Protein AF-G2X6U0-F1 (afdb_monomer_lite)

Radius of gyration: 15.31 Å; chains: 1; bounding box: 30×28×50 Å

Secondary structure (DSSP, 8-state):
--EEEEEETTEEEEEEE-TTS-EEEEEE--B--SSS--S------BS-TTSHHHHHHHHHHHHHHHHHHHHHHTSTTPPTT-----HHHHHHHHHHHHHH-

Structure (mmCIF, N/CA/C/O backbone):
data_AF-G2X6U0-F1
#
_entry.id   AF-G2X6U0-F1
#
loop_
_atom_site.group_PDB
_atom_site.id
_atom_site.type_symbol
_atom_site.label_atom_id
_atom_site.label_alt_id
_atom_site.label_comp_id
_atom_site.label_asym_id
_atom_site.label_entity_id
_atom_site.label_seq_id
_atom_site.pdbx_PDB_ins_code
_atom_site.Cartn_x
_atom_site.Cartn_y
_atom_site.Cartn_z
_atom_site.occupancy
_atom_site.B_iso_or_equiv
_atom_site.auth_seq_id
_atom_site.auth_comp_id
_atom_site.auth_asym_id
_atom_site.auth_atom_id
_atom_site.pdbx_PDB_model_num
ATOM 1 N N . TYR A 1 1 ? 8.484 -1.378 3.371 1.00 94.00 1 TYR A N 1
ATOM 2 C CA . TYR A 1 1 ? 8.296 -1.503 1.909 1.00 94.00 1 TYR A CA 1
ATOM 3 C C . TYR A 1 1 ? 9.262 -2.549 1.376 1.00 94.00 1 TYR A C 1
ATOM 5 O O . TYR A 1 1 ? 10.457 -2.371 1.557 1.00 94.00 1 TYR A O 1
ATOM 13 N N . LEU A 1 2 ? 8.760 -3.635 0.787 1.00 95.31 2 LEU A N 1
ATOM 14 C CA . LEU A 1 2 ? 9.559 -4.767 0.295 1.00 95.31 2 LEU A CA 1
ATOM 15 C C . LEU A 1 2 ? 9.771 -4.747 -1.227 1.00 95.31 2 LEU A C 1
ATOM 17 O O . LEU A 1 2 ? 10.388 -5.665 -1.752 1.00 95.31 2 LEU A O 1
ATOM 21 N N . LYS A 1 3 ? 9.292 -3.704 -1.923 1.00 94.38 3 LYS A N 1
ATOM 22 C CA . LYS A 1 3 ? 9.285 -3.623 -3.394 1.00 94.38 3 LYS A CA 1
ATOM 23 C C . LYS A 1 3 ? 8.492 -4.786 -4.005 1.00 94.38 3 LYS A C 1
ATOM 25 O O . LYS A 1 3 ? 7.556 -5.278 -3.370 1.00 94.38 3 LYS A O 1
ATOM 30 N N . VAL A 1 4 ? 8.819 -5.163 -5.242 1.00 93.44 4 VAL A N 1
ATOM 31 C CA . VAL A 1 4 ? 8.266 -6.336 -5.922 1.00 93.44 4 VAL A CA 1
ATOM 32 C C . VAL A 1 4 ? 8.800 -7.594 -5.245 1.00 93.44 4 VAL A C 1
ATOM 34 O O . VAL A 1 4 ? 10.008 -7.813 -5.209 1.00 93.44 4 VAL A O 1
ATOM 37 N N . VAL A 1 5 ? 7.893 -8.409 -4.715 1.00 95.69 5 VAL A N 1
ATOM 38 C CA . VAL A 1 5 ? 8.209 -9.680 -4.049 1.00 95.69 5 VAL A CA 1
ATOM 39 C C . VAL A 1 5 ? 7.927 -10.890 -4.933 1.00 95.69 5 VAL A C 1
ATOM 41 O O . VAL A 1 5 ? 8.500 -11.947 -4.697 1.00 95.69 5 VAL A O 1
ATOM 44 N N . ASP A 1 6 ? 7.058 -10.740 -5.935 1.00 95.00 6 ASP A N 1
ATOM 45 C CA . ASP A 1 6 ? 6.709 -11.808 -6.869 1.00 95.00 6 ASP A CA 1
ATOM 46 C C . ASP A 1 6 ? 6.232 -11.241 -8.217 1.00 95.00 6 ASP A C 1
ATOM 48 O O . ASP A 1 6 ? 5.886 -10.057 -8.338 1.00 95.00 6 ASP A O 1
ATOM 52 N N . LYS A 1 7 ? 6.206 -12.096 -9.238 1.00 92.75 7 LYS A N 1
ATOM 53 C CA . LYS A 1 7 ? 5.679 -11.804 -10.567 1.00 92.75 7 LYS A CA 1
ATOM 54 C C . LYS A 1 7 ? 4.929 -13.015 -11.113 1.00 92.75 7 LYS A C 1
ATOM 56 O O . LYS A 1 7 ? 5.509 -14.076 -11.323 1.00 92.75 7 LYS A O 1
ATOM 61 N N . PHE A 1 8 ? 3.668 -12.801 -11.477 1.00 93.00 8 PHE A N 1
ATOM 62 C CA . PHE A 1 8 ? 2.843 -13.797 -12.153 1.00 93.00 8 PHE A CA 1
ATOM 63 C C . PHE A 1 8 ? 2.357 -13.269 -13.505 1.00 93.00 8 PHE A C 1
ATOM 65 O O . PHE A 1 8 ? 1.555 -12.333 -13.580 1.00 93.00 8 PHE A O 1
ATOM 72 N N . PHE A 1 9 ? 2.852 -13.866 -14.592 1.00 90.69 9 PHE A N 1
ATOM 73 C CA . PHE A 1 9 ? 2.686 -13.359 -15.960 1.00 90.69 9 PHE A CA 1
ATOM 74 C C . PHE A 1 9 ? 3.117 -11.889 -16.086 1.00 90.69 9 PHE A C 1
ATOM 76 O O . PHE A 1 9 ? 4.277 -11.561 -15.842 1.00 90.69 9 PHE A O 1
ATOM 83 N N . ASN A 1 10 ? 2.197 -11.001 -16.469 1.00 85.62 10 ASN A N 1
ATOM 84 C CA . ASN A 1 10 ? 2.441 -9.566 -16.579 1.00 85.62 10 ASN A CA 1
ATOM 85 C C . ASN A 1 10 ? 2.086 -8.795 -15.297 1.00 85.62 10 ASN A C 1
ATOM 87 O O . ASN A 1 10 ? 2.099 -7.568 -15.291 1.00 85.62 10 ASN A O 1
ATOM 91 N N . ASN A 1 11 ? 1.746 -9.499 -14.216 1.00 88.31 11 ASN A N 1
ATOM 92 C CA . ASN A 1 11 ? 1.384 -8.883 -12.951 1.00 88.31 11 ASN A CA 1
ATOM 93 C C . ASN A 1 11 ? 2.562 -8.912 -11.986 1.00 88.31 11 ASN A C 1
ATOM 95 O O . ASN A 1 11 ? 3.060 -9.977 -11.621 1.00 88.31 11 ASN A O 1
ATOM 99 N N . TYR A 1 12 ? 2.968 -7.735 -11.545 1.00 91.62 12 TYR A N 1
ATOM 100 C CA . TYR A 1 12 ? 3.975 -7.538 -10.521 1.00 91.62 12 TYR A CA 1
ATOM 101 C C . TYR A 1 12 ? 3.277 -7.390 -9.173 1.00 91.62 12 TYR A C 1
ATOM 103 O O . TYR A 1 12 ? 2.283 -6.670 -9.054 1.00 91.62 12 TYR A O 1
ATOM 111 N N . VAL A 1 13 ? 3.793 -8.082 -8.159 1.00 94.25 13 VAL A N 1
ATOM 112 C CA . VAL A 1 13 ? 3.250 -8.059 -6.800 1.00 94.25 13 VAL A CA 1
ATOM 113 C C . VAL A 1 13 ? 4.210 -7.282 -5.916 1.00 94.25 13 VAL A C 1
ATOM 115 O O . VAL A 1 13 ? 5.283 -7.775 -5.573 1.00 94.25 13 VAL A O 1
ATOM 118 N N . SER A 1 14 ? 3.824 -6.068 -5.528 1.00 94.81 14 SER A N 1
ATOM 119 C CA . SER A 1 14 ? 4.570 -5.267 -4.556 1.00 94.81 14 SER A CA 1
ATOM 120 C C . SER A 1 14 ? 4.005 -5.437 -3.151 1.00 94.81 14 SER A C 1
ATOM 122 O O . SER A 1 14 ? 2.788 -5.497 -2.976 1.00 94.81 14 SER A O 1
ATOM 124 N N . CYS A 1 15 ? 4.876 -5.472 -2.140 1.00 97.31 15 CYS A N 1
ATOM 125 C CA . CYS A 1 15 ? 4.470 -5.679 -0.750 1.00 97.31 15 CYS A CA 1
ATOM 126 C C . CYS A 1 15 ? 4.951 -4.562 0.189 1.00 97.31 15 CYS A C 1
ATOM 128 O O . CYS A 1 15 ? 6.080 -4.068 0.106 1.00 97.31 15 CYS A O 1
ATOM 130 N N . PHE A 1 16 ? 4.100 -4.194 1.144 1.00 97.62 16 PHE A N 1
ATOM 131 C CA . PHE A 1 16 ? 4.435 -3.328 2.268 1.00 97.62 16 PHE A CA 1
ATOM 132 C C . PHE A 1 16 ? 3.959 -3.966 3.573 1.00 97.62 16 PHE A C 1
ATOM 134 O O . PHE A 1 16 ? 2.771 -4.217 3.749 1.00 97.62 16 PHE A O 1
ATOM 141 N N . VAL A 1 17 ? 4.888 -4.208 4.499 1.00 96.88 17 VAL A N 1
ATOM 142 C CA . VAL A 1 17 ? 4.584 -4.733 5.836 1.00 96.88 17 VAL A CA 1
ATOM 143 C C . VAL A 1 17 ? 4.620 -3.584 6.837 1.00 96.88 17 VAL A C 1
ATOM 145 O O . VAL A 1 17 ? 5.594 -2.829 6.872 1.00 96.88 17 VAL A O 1
ATOM 148 N N . THR A 1 18 ? 3.550 -3.433 7.615 1.00 95.31 18 THR A N 1
ATOM 149 C CA . THR A 1 18 ? 3.433 -2.428 8.679 1.00 95.31 18 THR A CA 1
ATOM 150 C C . THR A 1 18 ? 4.078 -2.919 9.978 1.00 95.31 18 THR A C 1
ATOM 152 O O . THR A 1 18 ? 4.303 -4.115 10.160 1.00 95.31 18 THR A O 1
ATOM 155 N N . ALA A 1 19 ? 4.323 -2.010 10.929 1.00 91.19 19 ALA A N 1
ATOM 156 C CA . ALA A 1 19 ? 4.817 -2.378 12.261 1.00 91.19 19 ALA A CA 1
ATOM 157 C C . ALA A 1 19 ? 3.847 -3.302 13.030 1.00 91.19 19 ALA A C 1
ATOM 159 O O . ALA A 1 19 ? 4.276 -4.087 13.867 1.00 91.19 19 ALA A O 1
ATOM 160 N N . GLY A 1 20 ? 2.549 -3.249 12.706 1.00 90.31 20 GLY A N 1
ATOM 161 C CA . GLY A 1 20 ? 1.517 -4.135 13.253 1.00 90.31 20 GLY A CA 1
ATOM 162 C C . GLY A 1 20 ? 1.389 -5.480 12.530 1.00 90.31 20 GLY A C 1
ATOM 163 O O . GLY A 1 20 ? 0.354 -6.126 12.655 1.00 90.31 20 GLY A O 1
ATOM 164 N N . ASN A 1 21 ? 2.388 -5.882 11.733 1.00 93.06 21 ASN A N 1
ATOM 165 C CA . ASN A 1 21 ? 2.401 -7.121 10.944 1.00 93.06 21 ASN A CA 1
ATOM 166 C C . ASN A 1 21 ? 1.244 -7.248 9.927 1.00 93.06 21 ASN A C 1
ATOM 168 O O . ASN A 1 21 ? 0.870 -8.348 9.514 1.00 93.06 21 ASN A O 1
ATOM 172 N N . VAL A 1 22 ? 0.687 -6.120 9.482 1.00 95.06 22 VAL A N 1
ATOM 173 C CA . VAL A 1 22 ? -0.305 -6.091 8.400 1.00 95.06 22 VAL A CA 1
ATOM 174 C C . VAL A 1 22 ? 0.411 -5.949 7.066 1.00 95.06 22 VAL A C 1
ATOM 176 O O . VAL A 1 22 ? 1.359 -5.175 6.934 1.00 95.06 22 VAL A O 1
ATOM 179 N N . LYS A 1 23 ? -0.027 -6.728 6.076 1.00 96.56 23 LYS A N 1
ATOM 180 C CA . LYS A 1 23 ? 0.614 -6.835 4.763 1.00 96.56 23 LYS A CA 1
ATOM 181 C C . LYS A 1 23 ? -0.285 -6.191 3.718 1.00 96.56 23 LYS A C 1
ATOM 183 O O . LYS A 1 23 ? -1.376 -6.689 3.453 1.00 96.56 23 LYS A O 1
ATOM 188 N N . PHE A 1 24 ? 0.171 -5.099 3.121 1.00 97.56 24 PHE A N 1
ATOM 189 C CA . PHE A 1 24 ? -0.454 -4.533 1.934 1.00 97.56 24 PHE A CA 1
ATOM 190 C C . PHE A 1 24 ? 0.191 -5.134 0.695 1.00 97.56 24 PHE A C 1
ATOM 192 O O . PHE A 1 24 ? 1.416 -5.155 0.574 1.00 97.56 24 PHE A O 1
ATOM 199 N N . LEU A 1 25 ? -0.650 -5.604 -0.219 1.00 97.12 25 LEU A N 1
ATOM 200 C CA . LEU A 1 25 ? -0.245 -6.138 -1.509 1.00 97.12 25 LEU A CA 1
ATOM 201 C C . LEU A 1 25 ? -0.814 -5.240 -2.600 1.00 97.12 25 LEU A C 1
ATOM 203 O O . LEU A 1 25 ? -1.990 -4.879 -2.562 1.00 97.12 25 LEU A O 1
ATOM 207 N N . LEU A 1 26 ? 0.028 -4.881 -3.562 1.00 94.94 26 LEU A N 1
ATOM 208 C CA . LEU A 1 26 ? -0.363 -4.140 -4.752 1.00 94.94 26 LEU A CA 1
ATOM 209 C C . LEU A 1 26 ? -0.032 -4.983 -5.975 1.00 94.94 26 LEU A C 1
ATOM 211 O O . LEU A 1 26 ? 1.132 -5.310 -6.206 1.00 94.94 26 LEU A O 1
ATOM 215 N N . LEU A 1 27 ? -1.062 -5.299 -6.753 1.00 92.88 27 LEU A N 1
ATOM 216 C CA . LEU A 1 27 ? -0.924 -5.900 -8.070 1.00 92.88 27 LEU A CA 1
ATOM 217 C C . LEU A 1 27 ? -0.858 -4.778 -9.107 1.00 92.88 27 LEU A C 1
ATOM 219 O O . LEU A 1 27 ? -1.768 -3.952 -9.167 1.00 92.88 27 LEU A O 1
ATOM 223 N N . HIS A 1 28 ? 0.195 -4.739 -9.916 1.00 88.19 28 HIS A N 1
ATOM 224 C CA . HIS A 1 28 ? 0.333 -3.746 -10.982 1.00 88.19 28 HIS A CA 1
ATOM 225 C C . HIS A 1 28 ? 0.906 -4.359 -12.254 1.00 88.19 28 HIS A C 1
ATOM 227 O O . HIS A 1 28 ? 1.623 -5.358 -12.218 1.00 88.19 28 HIS A O 1
ATOM 233 N N . GLN A 1 29 ? 0.548 -3.768 -13.390 1.00 84.56 29 GLN A N 1
ATOM 234 C CA . GLN A 1 29 ? 1.001 -4.192 -14.708 1.00 84.56 29 GLN A CA 1
ATOM 235 C C . GLN A 1 29 ? 1.747 -3.036 -15.379 1.00 84.56 29 GLN A C 1
ATOM 237 O O . GLN A 1 29 ? 1.319 -1.887 -15.242 1.00 84.56 29 GLN A O 1
ATOM 242 N N . PRO A 1 30 ? 2.820 -3.307 -16.140 1.00 74.56 30 PRO A N 1
ATOM 243 C CA . PRO A 1 30 ? 3.375 -2.312 -17.043 1.00 74.56 30 PRO A CA 1
ATOM 244 C C . PRO A 1 30 ? 2.310 -1.931 -18.072 1.00 74.56 30 PRO A C 1
ATOM 246 O O 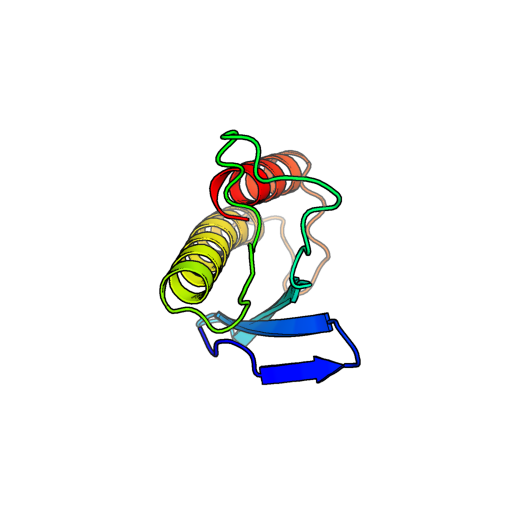. PRO A 1 30 ? 1.869 -2.776 -18.855 1.00 74.56 30 PRO A O 1
ATOM 249 N N . SER A 1 31 ? 1.899 -0.663 -18.082 1.00 67.69 31 SER A N 1
ATOM 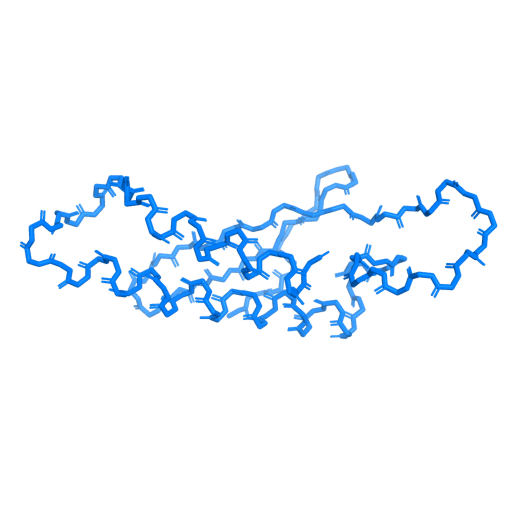250 C CA . SER A 1 31 ? 1.053 -0.158 -19.161 1.00 67.69 31 SER A CA 1
ATOM 251 C C . SER A 1 31 ? 1.927 0.097 -20.393 1.00 67.69 31 SER A C 1
ATOM 253 O O . SER A 1 31 ? 2.832 0.933 -20.382 1.00 67.69 31 SER A O 1
ATOM 255 N N . LEU A 1 32 ? 1.693 -0.673 -21.455 1.00 59.12 32 LEU A N 1
ATOM 256 C CA . LEU A 1 32 ? 2.173 -0.334 -22.791 1.00 59.12 32 LEU A CA 1
ATOM 257 C C . LEU A 1 32 ? 1.156 0.657 -23.374 1.00 59.12 32 LEU A C 1
ATOM 259 O O . LEU A 1 32 ? -0.017 0.291 -23.479 1.00 59.12 32 LEU A O 1
ATOM 263 N N . PRO A 1 33 ? 1.535 1.902 -23.710 1.00 56.81 33 PRO A N 1
ATOM 264 C CA . PRO A 1 33 ? 0.588 2.839 -24.296 1.00 56.81 33 PRO A CA 1
ATOM 265 C C . PRO A 1 33 ? 0.080 2.290 -25.643 1.00 56.81 33 PRO A C 1
ATOM 267 O O . PRO A 1 33 ? 0.894 1.971 -26.513 1.00 56.81 33 PRO A O 1
ATOM 270 N N . PRO A 1 34 ? -1.245 2.179 -25.857 1.00 52.28 34 PRO A N 1
ATOM 271 C CA . PRO A 1 34 ? -1.802 1.834 -27.155 1.00 52.28 34 PRO A CA 1
ATOM 272 C C . PRO A 1 34 ? -1.836 3.105 -28.015 1.00 52.28 34 PRO A C 1
ATOM 274 O O . PRO A 1 34 ? -2.866 3.762 -28.131 1.00 52.28 34 PRO A O 1
ATOM 277 N N . GLY A 1 35 ? -0.692 3.513 -28.568 1.00 59.72 35 GLY A N 1
ATOM 278 C CA . GLY A 1 35 ? -0.621 4.645 -29.497 1.00 59.72 35 GLY A CA 1
ATOM 279 C C . GLY A 1 35 ? 0.696 5.426 -29.461 1.00 59.72 35 GLY A C 1
ATOM 280 O O . GLY A 1 35 ? 1.515 5.218 -28.564 1.00 59.72 35 GLY A O 1
ATOM 281 N N . PRO A 1 36 ? 0.915 6.332 -30.435 1.00 60.53 36 PRO A N 1
ATOM 282 C CA . PRO A 1 36 ? 2.065 7.230 -30.432 1.00 60.53 36 PRO A CA 1
ATOM 283 C C . PRO A 1 36 ? 2.055 8.104 -29.163 1.00 60.53 36 PRO A C 1
ATOM 285 O O . PRO A 1 36 ? 0.976 8.419 -28.651 1.00 60.53 36 PRO A O 1
ATOM 288 N N . PRO A 1 37 ? 3.231 8.486 -28.633 1.00 55.19 37 PRO A N 1
ATOM 289 C CA . PRO A 1 37 ? 3.354 9.146 -27.337 1.00 55.19 37 PRO A CA 1
ATOM 290 C C . PRO A 1 37 ? 2.623 10.492 -27.354 1.00 55.19 37 PRO A C 1
ATOM 292 O O . PRO A 1 37 ? 3.109 11.477 -27.905 1.00 55.19 37 PRO A O 1
ATOM 295 N N . THR A 1 38 ? 1.432 10.540 -26.756 1.00 54.22 38 THR A N 1
ATOM 296 C CA . THR A 1 38 ? 0.731 11.799 -26.494 1.00 54.22 38 THR A CA 1
ATOM 297 C C . THR A 1 38 ? 1.165 12.321 -25.129 1.00 54.22 38 THR A C 1
ATOM 299 O O . THR A 1 38 ? 1.302 11.572 -24.166 1.00 54.22 38 THR A O 1
ATOM 302 N N . SER A 1 39 ? 1.411 13.625 -25.054 1.00 52.53 39 SER A N 1
ATOM 303 C CA . SER A 1 39 ? 2.015 14.375 -23.943 1.00 52.53 39 SER A CA 1
ATOM 304 C C . SER A 1 39 ? 1.168 14.467 -22.664 1.00 52.53 39 SER A C 1
ATOM 306 O O . SER A 1 39 ? 1.339 15.385 -21.862 1.00 52.53 39 SER A O 1
ATOM 308 N N . ARG A 1 40 ? 0.235 13.537 -22.441 1.00 49.66 40 ARG A N 1
ATOM 309 C CA . ARG A 1 40 ? -0.546 13.488 -21.206 1.00 49.66 40 ARG A CA 1
ATOM 310 C C . ARG A 1 40 ? 0.177 12.587 -20.219 1.00 49.66 40 ARG A C 1
ATOM 312 O O . ARG A 1 40 ? 0.013 11.374 -20.235 1.00 49.66 40 ARG A O 1
ATOM 319 N N . SER A 1 41 ? 0.970 13.222 -19.364 1.00 44.31 41 SER A N 1
ATOM 320 C CA . SER A 1 41 ? 1.618 12.655 -18.182 1.00 44.31 41 SER A CA 1
ATOM 321 C C . SER A 1 41 ? 0.579 12.153 -17.173 1.00 44.31 41 SER A C 1
ATOM 323 O O . SER A 1 41 ? 0.376 12.741 -16.115 1.00 44.31 41 SER A O 1
ATOM 325 N N . SER A 1 42 ? -0.128 11.077 -17.498 1.00 44.00 42 SER A N 1
ATOM 326 C CA . SER A 1 42 ? -0.676 10.204 -16.473 1.00 44.00 42 SER A CA 1
ATOM 327 C C . SER A 1 42 ? 0.516 9.523 -15.813 1.00 44.00 42 SER A C 1
ATOM 329 O O . SER A 1 42 ? 1.290 8.864 -16.503 1.00 44.00 42 SER A O 1
ATOM 331 N N . THR A 1 43 ? 0.647 9.652 -14.495 1.00 52.84 43 THR A N 1
ATOM 332 C CA . THR A 1 43 ? 1.600 8.938 -13.620 1.00 52.84 43 THR A CA 1
ATOM 333 C C . THR A 1 43 ? 1.442 7.415 -13.639 1.00 52.84 43 THR A C 1
ATOM 335 O O . THR A 1 43 ? 2.006 6.739 -12.782 1.00 52.84 43 THR A O 1
ATOM 338 N N . ALA A 1 44 ? 0.706 6.891 -14.628 1.00 52.12 44 ALA A N 1
ATOM 339 C CA . ALA A 1 44 ? 0.613 5.489 -14.954 1.00 52.12 44 ALA A CA 1
ATOM 340 C C . ALA A 1 44 ? 2.011 4.903 -14.881 1.00 52.12 44 ALA A C 1
ATOM 342 O O . ALA A 1 44 ? 2.934 5.439 -15.496 1.00 52.12 44 ALA A O 1
ATOM 343 N N . ILE A 1 45 ? 2.133 3.832 -14.105 1.00 57.19 45 ILE A N 1
ATOM 344 C CA . ILE A 1 45 ? 3.240 2.877 -14.059 1.00 57.19 45 ILE A CA 1
ATOM 345 C C . ILE A 1 45 ? 3.641 2.554 -15.510 1.00 57.19 45 ILE A C 1
ATOM 347 O O . ILE A 1 45 ? 3.122 1.648 -16.168 1.00 57.19 45 ILE A O 1
ATOM 351 N N . GLY A 1 46 ? 4.467 3.428 -16.065 1.00 58.03 46 GLY A N 1
ATOM 352 C CA . GLY A 1 46 ? 4.599 3.637 -17.494 1.00 58.03 46 GLY A CA 1
ATOM 353 C C . GLY A 1 46 ? 5.959 3.121 -17.882 1.00 58.03 46 GLY A C 1
ATOM 354 O O . GLY A 1 46 ? 6.977 3.583 -17.375 1.00 58.03 46 GLY A O 1
ATOM 355 N N . ALA A 1 47 ? 5.962 2.115 -18.742 1.00 58.06 47 ALA A N 1
ATOM 356 C CA . ALA A 1 47 ? 7.132 1.429 -19.278 1.00 58.06 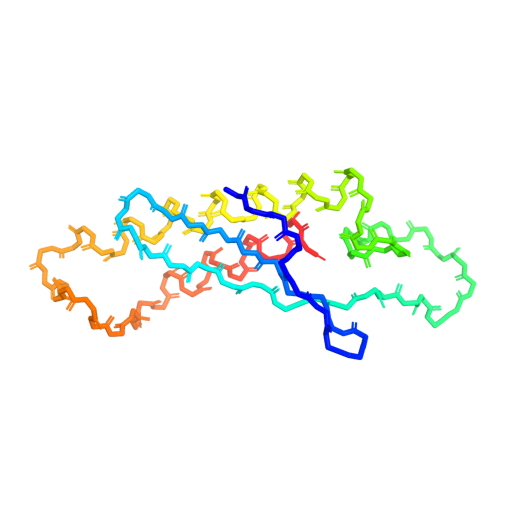47 ALA A CA 1
ATOM 357 C C . ALA A 1 47 ? 7.915 0.490 -18.339 1.00 58.06 47 ALA A C 1
ATOM 359 O O . ALA A 1 47 ? 8.336 -0.556 -18.830 1.00 58.06 47 ALA A O 1
ATOM 360 N N . ASN A 1 48 ? 8.124 0.772 -17.041 1.00 74.38 48 ASN A N 1
ATOM 361 C CA . ASN A 1 48 ? 8.957 -0.118 -16.209 1.00 74.38 48 ASN A CA 1
ATOM 362 C C . ASN A 1 48 ? 8.575 -0.200 -14.705 1.00 74.38 48 ASN A C 1
ATOM 364 O O . ASN A 1 48 ? 8.909 0.709 -13.939 1.00 74.38 48 ASN A O 1
ATOM 368 N N . PRO A 1 49 ? 7.985 -1.327 -14.247 1.00 75.06 49 PRO A N 1
ATOM 369 C CA . PRO A 1 49 ? 7.526 -1.527 -12.870 1.00 75.06 49 PRO A CA 1
ATOM 370 C C . PRO A 1 49 ? 8.652 -1.610 -11.829 1.00 75.06 49 PRO A C 1
ATOM 372 O O . PRO A 1 49 ? 8.384 -1.481 -10.637 1.00 75.06 49 PRO A O 1
ATOM 375 N N . THR A 1 50 ? 9.900 -1.822 -12.255 1.00 79.69 50 THR A N 1
ATOM 376 C CA . THR A 1 50 ? 11.085 -1.849 -11.381 1.00 79.69 50 THR A CA 1
ATOM 377 C C . THR A 1 50 ? 11.930 -0.582 -11.509 1.00 79.69 50 THR A C 1
ATOM 379 O O . THR A 1 50 ? 13.056 -0.543 -11.016 1.00 79.69 50 THR A O 1
ATOM 382 N N . SER A 1 51 ? 11.443 0.452 -12.206 1.00 86.50 51 SER A N 1
ATOM 383 C CA . SER A 1 51 ? 12.163 1.724 -12.275 1.00 86.50 51 SER A CA 1
ATOM 384 C C . SER A 1 51 ? 12.189 2.408 -10.900 1.00 86.50 51 SER A C 1
ATOM 386 O O . SER A 1 51 ? 11.204 2.320 -10.161 1.00 86.50 51 SER A O 1
ATOM 388 N N . PRO A 1 52 ? 13.265 3.140 -10.548 1.00 87.31 52 PRO A N 1
ATOM 389 C CA . PRO A 1 52 ? 13.332 3.859 -9.275 1.00 87.31 52 PRO A CA 1
ATOM 390 C C . PRO A 1 52 ? 12.154 4.818 -9.056 1.00 87.31 52 PRO A C 1
ATOM 392 O O . PRO A 1 52 ? 11.618 4.885 -7.953 1.00 87.31 52 PRO A O 1
ATOM 395 N N . ALA A 1 53 ? 11.704 5.498 -10.117 1.00 86.94 53 ALA A N 1
ATOM 396 C CA . ALA A 1 53 ? 10.566 6.413 -10.067 1.00 86.94 53 ALA A CA 1
ATOM 397 C C . ALA A 1 53 ? 9.250 5.687 -9.741 1.00 86.94 53 ALA A C 1
ATOM 399 O O . ALA A 1 53 ? 8.502 6.121 -8.866 1.00 86.94 53 ALA A O 1
ATOM 400 N N . THR A 1 54 ? 8.979 4.548 -10.391 1.00 86.56 54 THR A N 1
ATOM 401 C CA . THR A 1 54 ? 7.807 3.723 -10.065 1.00 86.56 54 THR A CA 1
ATOM 402 C C . THR A 1 54 ? 7.895 3.170 -8.648 1.00 86.56 54 THR A C 1
ATOM 404 O O . THR A 1 54 ? 6.909 3.200 -7.914 1.00 86.56 54 THR A O 1
ATOM 407 N N . GLU A 1 55 ? 9.065 2.681 -8.231 1.00 89.56 55 GLU A N 1
ATOM 408 C CA . GLU A 1 55 ? 9.246 2.162 -6.876 1.00 89.56 55 GLU A CA 1
ATOM 409 C C . GLU A 1 55 ? 8.992 3.228 -5.806 1.00 89.56 55 GLU A C 1
ATOM 411 O O . GLU A 1 55 ? 8.453 2.907 -4.744 1.00 89.56 55 GLU A O 1
ATOM 416 N N . GLU A 1 56 ? 9.381 4.475 -6.062 1.00 91.88 56 GLU A N 1
ATOM 417 C CA . GLU A 1 56 ? 9.122 5.608 -5.179 1.00 91.88 56 GLU A CA 1
ATOM 418 C C . GLU A 1 56 ? 7.639 5.987 -5.160 1.00 91.88 56 GLU A C 1
ATOM 420 O O . GLU A 1 56 ? 7.069 6.170 -4.084 1.00 91.88 56 GLU A O 1
ATOM 425 N N . ALA A 1 57 ? 6.980 6.015 -6.319 1.00 91.69 57 ALA A N 1
ATOM 426 C CA . ALA A 1 57 ? 5.548 6.276 -6.413 1.00 91.69 57 ALA A CA 1
ATOM 427 C C . ALA A 1 57 ? 4.722 5.222 -5.649 1.00 91.69 57 ALA A C 1
ATOM 429 O O . ALA A 1 57 ? 3.885 5.566 -4.813 1.00 91.69 57 ALA A O 1
ATOM 430 N N . VAL A 1 58 ? 5.037 3.934 -5.834 1.00 93.75 58 VAL A N 1
ATOM 431 C CA . VAL A 1 58 ? 4.413 2.819 -5.100 1.00 93.75 58 VAL A CA 1
ATOM 432 C C . VAL A 1 58 ? 4.709 2.900 -3.601 1.00 93.75 58 VAL A C 1
ATOM 434 O O . VAL A 1 58 ? 3.826 2.647 -2.778 1.00 93.75 58 VAL A O 1
ATOM 437 N N . ARG A 1 59 ? 5.933 3.280 -3.211 1.00 95.06 59 ARG A N 1
ATOM 438 C CA . ARG A 1 59 ? 6.278 3.502 -1.799 1.00 95.06 59 ARG A CA 1
ATOM 439 C C . ARG A 1 59 ? 5.417 4.608 -1.192 1.00 95.06 59 ARG A C 1
ATOM 441 O O . ARG A 1 59 ? 4.861 4.401 -0.117 1.00 95.06 59 ARG A O 1
ATOM 448 N N . ASN A 1 60 ? 5.295 5.745 -1.872 1.00 96.44 60 ASN A N 1
ATOM 449 C CA . ASN A 1 60 ? 4.508 6.885 -1.405 1.00 96.44 60 ASN A CA 1
ATOM 450 C C . ASN A 1 60 ? 3.017 6.539 -1.313 1.00 96.44 60 ASN A C 1
ATOM 452 O O . ASN A 1 60 ? 2.381 6.863 -0.310 1.00 96.44 60 ASN A O 1
ATOM 456 N N . PHE A 1 61 ? 2.491 5.789 -2.286 1.00 97.06 61 PHE A N 1
ATOM 457 C CA . PHE A 1 61 ? 1.145 5.224 -2.229 1.00 97.06 61 PHE A CA 1
ATOM 458 C C . PHE A 1 61 ? 0.938 4.369 -0.971 1.00 97.06 61 PHE A C 1
ATOM 460 O O . PHE A 1 61 ? -0.004 4.609 -0.216 1.00 97.06 61 PHE A O 1
ATOM 467 N N . PHE A 1 62 ? 1.826 3.406 -0.700 1.00 97.75 62 PHE A N 1
ATOM 468 C CA . PHE A 1 62 ? 1.703 2.557 0.488 1.00 97.75 62 PHE A CA 1
ATOM 469 C C . PHE A 1 62 ? 1.782 3.346 1.794 1.00 97.75 62 PHE A C 1
ATOM 471 O O . PHE A 1 62 ? 1.031 3.041 2.720 1.00 97.75 62 PHE A O 1
ATOM 478 N N . THR A 1 63 ? 2.652 4.354 1.875 1.00 97.19 63 THR A N 1
ATOM 479 C CA . THR A 1 63 ? 2.757 5.220 3.056 1.00 97.19 63 THR A CA 1
ATOM 480 C C . THR A 1 63 ? 1.456 5.991 3.294 1.00 97.19 63 THR A C 1
ATOM 482 O O . THR A 1 63 ? 0.931 5.964 4.406 1.00 97.19 63 THR A O 1
ATOM 485 N N . GLU A 1 64 ? 0.870 6.602 2.258 1.00 97.44 64 GLU A N 1
ATOM 486 C CA . GLU A 1 64 ? -0.395 7.341 2.399 1.00 97.44 64 GLU A CA 1
ATOM 487 C C . GLU A 1 64 ? -1.567 6.400 2.750 1.00 97.44 64 GLU A C 1
ATOM 489 O O . GLU A 1 64 ? -2.419 6.724 3.584 1.00 97.44 64 GLU A O 1
ATOM 494 N N . VAL A 1 65 ? -1.606 5.192 2.176 1.00 97.25 65 VAL A N 1
ATOM 495 C CA . VAL A 1 65 ? -2.597 4.165 2.544 1.00 97.25 65 VAL A CA 1
ATOM 496 C C . VAL A 1 65 ? -2.408 3.703 3.990 1.00 97.25 65 VAL A C 1
ATOM 498 O O . VAL A 1 65 ? -3.400 3.542 4.699 1.00 97.25 65 VAL A O 1
ATOM 501 N N . TYR A 1 66 ? -1.168 3.538 4.457 1.00 97.25 66 TYR A N 1
ATOM 502 C CA . TYR A 1 66 ? -0.865 3.148 5.834 1.00 97.25 66 TYR A CA 1
ATOM 503 C C . TYR A 1 66 ? -1.376 4.168 6.849 1.00 97.25 66 TYR A C 1
ATOM 505 O O . TYR A 1 66 ? -2.056 3.790 7.804 1.00 97.25 66 TYR A O 1
ATOM 513 N N . GLU A 1 67 ? -1.140 5.459 6.619 1.00 96.25 67 GLU A N 1
ATOM 514 C CA . GLU A 1 67 ? -1.672 6.512 7.488 1.00 96.25 67 GLU A CA 1
ATOM 515 C C . GLU A 1 67 ? -3.203 6.502 7.542 1.00 96.25 67 GLU A C 1
ATOM 517 O O . GLU A 1 67 ? -3.805 6.656 8.608 1.00 96.25 67 GLU A O 1
ATOM 522 N N . ASN A 1 68 ? -3.852 6.319 6.391 1.00 96.06 68 ASN A N 1
ATOM 523 C CA . ASN A 1 68 ? -5.307 6.221 6.318 1.00 96.06 68 ASN A CA 1
ATOM 524 C C . ASN A 1 68 ? -5.834 4.955 7.004 1.00 96.06 68 ASN A C 1
ATOM 526 O O . ASN A 1 68 ? -6.895 4.999 7.628 1.00 96.06 68 ASN A O 1
ATOM 530 N N . TRP A 1 69 ? -5.095 3.849 6.917 1.00 95.38 69 TRP A N 1
ATOM 531 C CA . TRP A 1 69 ? -5.438 2.583 7.552 1.00 95.38 69 TRP A CA 1
ATOM 532 C C . TRP A 1 69 ? -5.352 2.689 9.074 1.00 95.38 69 TRP A C 1
ATOM 534 O O . TRP A 1 69 ? -6.324 2.342 9.739 1.00 95.38 69 TRP A O 1
ATOM 544 N N . ILE A 1 70 ? -4.275 3.268 9.625 1.00 95.00 70 ILE A N 1
ATOM 545 C CA . ILE A 1 70 ? -4.148 3.522 11.072 1.00 95.00 70 ILE A CA 1
ATOM 546 C C . ILE A 1 70 ? -5.348 4.328 11.575 1.00 95.00 70 ILE A C 1
ATOM 548 O O . ILE A 1 70 ? -5.987 3.943 12.548 1.00 95.00 70 ILE A O 1
ATOM 552 N N . LYS A 1 71 ? -5.704 5.417 10.883 1.00 93.81 71 LYS A N 1
ATOM 553 C CA . LYS A 1 71 ? -6.855 6.257 11.255 1.00 93.81 71 LYS A CA 1
ATOM 554 C C . LYS A 1 71 ? -8.172 5.473 11.258 1.00 93.81 71 LYS A C 1
ATOM 556 O O . LYS A 1 71 ? -9.035 5.751 12.082 1.00 93.81 71 LYS A O 1
ATOM 561 N N . ALA A 1 72 ? -8.335 4.511 10.348 1.00 93.69 72 ALA A N 1
ATOM 562 C CA . ALA A 1 72 ? -9.530 3.675 10.285 1.00 93.69 72 ALA A CA 1
ATOM 563 C C . ALA A 1 72 ? -9.587 2.649 11.429 1.00 93.69 72 ALA A C 1
ATOM 565 O O . ALA A 1 72 ? -10.655 2.460 12.010 1.00 93.69 72 ALA A O 1
ATOM 566 N N . ILE A 1 73 ? -8.458 2.013 11.761 1.00 93.38 73 ILE A N 1
ATOM 567 C CA . ILE A 1 73 ? -8.405 0.940 12.766 1.00 93.38 73 ILE A CA 1
ATOM 568 C C . ILE A 1 73 ? -8.246 1.435 14.210 1.00 93.38 73 ILE A C 1
ATOM 570 O O . ILE A 1 73 ? -8.530 0.686 15.134 1.00 93.38 73 ILE A O 1
ATOM 574 N N . MET A 1 74 ? -7.831 2.690 14.417 1.00 91.31 74 MET A N 1
ATOM 575 C CA . MET A 1 74 ? -7.775 3.337 15.740 1.00 91.31 74 MET A CA 1
ATOM 576 C C . MET A 1 74 ? -9.152 3.795 16.244 1.00 91.31 74 MET A C 1
AT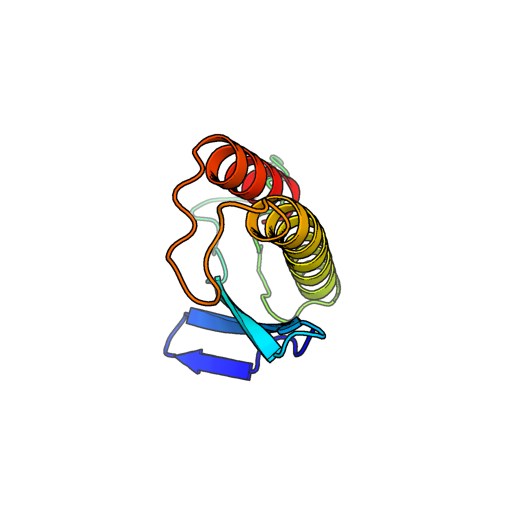OM 578 O O . MET A 1 74 ? -9.263 4.403 17.306 1.00 91.31 74 MET A O 1
ATOM 582 N N . ASN A 1 75 ? -10.215 3.520 15.488 1.00 90.69 75 ASN A N 1
ATOM 583 C CA . ASN A 1 75 ? -11.576 3.691 15.969 1.00 90.69 75 ASN A CA 1
ATOM 584 C C . ASN A 1 75 ? -11.831 2.693 17.121 1.00 90.69 75 ASN A C 1
ATOM 586 O O . ASN A 1 75 ? -11.666 1.495 16.898 1.00 90.69 75 ASN A O 1
ATOM 590 N N . PRO A 1 76 ? -12.277 3.129 18.316 1.00 93.62 76 PRO A N 1
ATOM 591 C CA . PRO A 1 76 ? -12.526 2.232 19.453 1.00 93.62 76 PRO A CA 1
ATOM 592 C C . PRO A 1 76 ? -13.601 1.164 19.186 1.00 93.62 76 PRO A C 1
ATOM 594 O O . PRO A 1 76 ? -13.684 0.181 19.915 1.00 93.62 76 PRO A O 1
ATOM 597 N N . PHE A 1 77 ? -14.416 1.335 18.141 1.00 93.69 77 PHE A N 1
ATOM 598 C CA . PHE A 1 77 ? -15.416 0.359 17.701 1.00 93.69 77 PHE A CA 1
ATOM 599 C C . PHE A 1 77 ? -14.900 -0.609 16.628 1.00 93.69 77 PHE A C 1
ATOM 601 O O . PHE A 1 77 ? -15.642 -1.47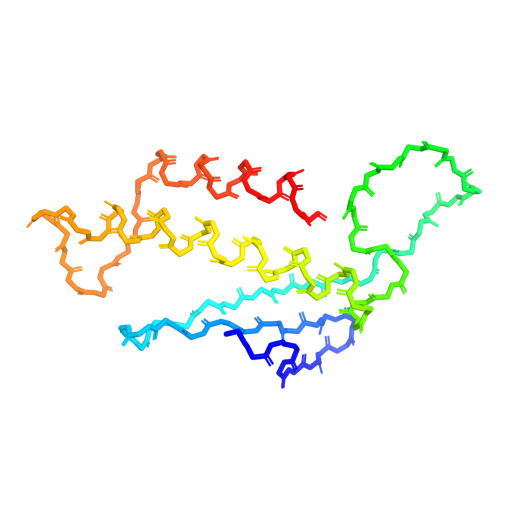9 16.172 1.00 93.69 77 PHE A O 1
ATOM 608 N N . TYR A 1 78 ? -13.650 -0.458 16.193 1.00 92.25 78 TYR A N 1
ATOM 609 C CA . TYR A 1 78 ? -13.010 -1.392 15.283 1.00 92.25 78 TYR A CA 1
ATOM 610 C C . TYR A 1 78 ? -12.479 -2.598 16.060 1.00 92.25 78 TYR A C 1
ATOM 612 O O . TYR A 1 78 ? -11.746 -2.462 17.037 1.00 92.25 78 TYR A O 1
ATOM 620 N N . GLN A 1 79 ? -12.826 -3.796 15.606 1.00 92.44 79 GLN A N 1
ATOM 621 C CA . GLN A 1 79 ? -12.297 -5.043 16.138 1.00 92.44 79 GLN A CA 1
ATOM 622 C C . GLN A 1 79 ? -11.072 -5.473 15.337 1.00 92.44 79 GLN A C 1
ATOM 624 O O . GLN A 1 79 ? -11.040 -5.391 14.110 1.00 92.44 79 GLN A O 1
ATOM 629 N N . VAL A 1 80 ? -10.045 -5.963 16.026 1.00 88.81 80 VAL A N 1
ATOM 630 C CA . VAL A 1 80 ? -8.813 -6.420 15.376 1.00 88.81 80 VAL A CA 1
ATOM 631 C C . VAL A 1 80 ? -9.142 -7.481 14.316 1.00 88.81 80 VAL A C 1
ATOM 633 O O . VAL A 1 80 ? -9.924 -8.394 14.565 1.00 88.81 80 VAL A O 1
ATOM 636 N N . ASN A 1 81 ? -8.537 -7.352 13.132 1.00 87.38 81 ASN A N 1
ATOM 637 C CA . ASN A 1 81 ? -8.736 -8.224 11.964 1.00 87.38 81 ASN A CA 1
ATOM 638 C C . ASN A 1 81 ? -10.138 -8.220 11.327 1.00 87.38 81 ASN A C 1
ATOM 640 O O . ASN A 1 81 ? -10.371 -9.003 10.407 1.00 87.38 81 ASN A O 1
ATOM 644 N N . MET A 1 82 ? -11.057 -7.344 11.745 1.00 92.69 82 MET A N 1
ATOM 645 C CA . MET A 1 82 ? -12.320 -7.180 11.022 1.00 92.69 82 MET A CA 1
ATOM 646 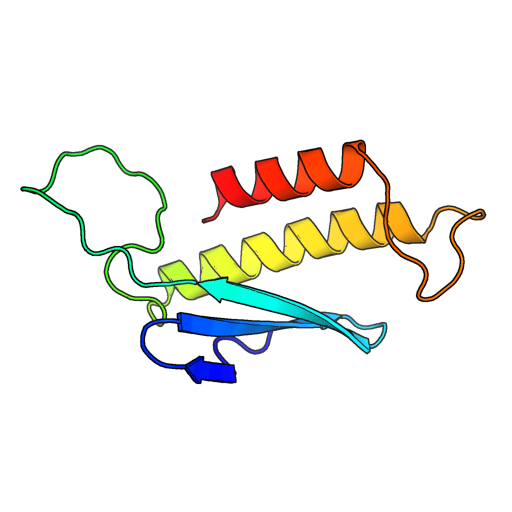C C . MET A 1 82 ? -12.108 -6.496 9.663 1.00 92.69 82 MET A C 1
ATOM 648 O O . MET A 1 82 ? -11.072 -5.895 9.387 1.00 92.69 82 MET A O 1
ATOM 652 N N . GLU A 1 83 ? -13.114 -6.547 8.797 1.00 92.50 83 GLU A N 1
ATOM 653 C CA . GLU A 1 83 ? -13.072 -5.842 7.517 1.00 92.50 83 GLU A CA 1
ATOM 654 C C . GLU A 1 83 ? -13.247 -4.322 7.692 1.00 92.50 83 GLU A C 1
ATOM 656 O O . GLU A 1 83 ? -14.174 -3.851 8.358 1.00 92.50 83 GLU A O 1
ATOM 661 N N . VAL A 1 84 ? -12.407 -3.531 7.018 1.00 92.50 84 VAL A N 1
ATOM 662 C CA . VAL A 1 84 ? -12.543 -2.068 6.974 1.00 92.50 84 VAL A CA 1
ATOM 663 C C . VAL A 1 84 ? -13.639 -1.667 5.978 1.00 92.50 84 VAL A C 1
ATOM 665 O O . VAL A 1 84 ? -13.411 -1.595 4.773 1.00 92.50 84 VAL A O 1
ATOM 668 N N . ARG A 1 85 ? -14.831 -1.332 6.485 1.00 92.88 85 ARG A N 1
ATOM 669 C CA . ARG A 1 85 ? -16.011 -0.959 5.668 1.00 92.88 85 ARG A CA 1
ATOM 670 C C . ARG A 1 85 ? -16.223 0.549 5.485 1.00 92.88 85 ARG A C 1
ATOM 672 O O . ARG A 1 85 ? -17.224 0.969 4.913 1.00 92.88 85 ARG A O 1
ATOM 679 N N . SER A 1 86 ? -15.295 1.378 5.962 1.00 93.75 86 SER A N 1
ATOM 680 C CA . SER A 1 86 ? -15.448 2.838 5.944 1.00 93.75 86 SER A CA 1
ATOM 681 C C . SER A 1 86 ? -15.458 3.408 4.510 1.00 93.75 86 SER A C 1
ATOM 683 O O . SER A 1 86 ? -14.465 3.256 3.787 1.00 93.75 86 SER A O 1
ATOM 685 N N . PRO A 1 87 ? -16.521 4.124 4.086 1.00 95.50 87 PRO A N 1
ATOM 686 C CA . PRO A 1 87 ? -16.571 4.749 2.763 1.00 95.50 87 PRO A CA 1
ATOM 687 C C . PRO A 1 87 ? -15.532 5.869 2.616 1.00 95.50 87 PRO A C 1
ATOM 689 O O . PRO A 1 87 ? -14.934 6.022 1.553 1.00 95.50 87 PRO A O 1
ATOM 692 N N . VAL A 1 88 ? -15.244 6.595 3.701 1.00 95.50 88 VAL A N 1
ATOM 693 C CA . VAL A 1 88 ? -14.215 7.647 3.730 1.00 95.50 88 VAL A CA 1
ATOM 694 C C . VAL A 1 88 ? -12.827 7.050 3.509 1.00 95.50 88 VAL A C 1
ATOM 696 O O . VAL A 1 88 ? -12.040 7.592 2.736 1.00 95.50 88 VAL A O 1
ATOM 699 N N . PHE A 1 89 ? -12.529 5.907 4.140 1.00 96.44 89 PHE A N 1
ATOM 700 C CA . PHE A 1 89 ? -11.268 5.197 3.911 1.00 96.44 89 PHE A CA 1
ATOM 701 C C . PHE A 1 89 ? -11.123 4.808 2.434 1.00 96.44 89 PHE A C 1
ATOM 703 O O . PHE A 1 89 ? -10.114 5.133 1.811 1.00 96.44 89 PHE A O 1
ATOM 710 N N . ARG A 1 90 ? -12.166 4.210 1.840 1.00 96.38 90 ARG A N 1
ATOM 711 C CA . ARG A 1 90 ? -12.175 3.841 0.413 1.00 96.38 90 ARG A CA 1
ATOM 712 C C . ARG A 1 90 ? -11.946 5.046 -0.499 1.00 96.38 90 ARG A C 1
ATOM 714 O O . ARG A 1 90 ? -11.156 4.958 -1.436 1.00 96.38 90 ARG A O 1
ATOM 721 N N . GLN A 1 91 ? -12.592 6.177 -0.216 1.00 97.75 91 GLN A N 1
ATOM 722 C CA . GLN A 1 91 ? -12.427 7.404 -0.995 1.00 97.75 91 GLN A CA 1
ATOM 723 C C . GLN A 1 91 ? -10.988 7.934 -0.936 1.00 97.75 91 GLN A C 1
ATOM 725 O O . GLN A 1 91 ? -10.445 8.337 -1.966 1.00 97.75 91 GLN A O 1
ATOM 730 N N . ARG A 1 92 ? -10.357 7.909 0.244 1.00 96.88 92 ARG A N 1
ATOM 731 C CA . ARG A 1 92 ? -8.967 8.355 0.425 1.00 96.88 92 ARG A CA 1
ATOM 732 C C . ARG A 1 92 ? -7.969 7.436 -0.273 1.00 96.88 92 ARG A C 1
ATOM 734 O O . ARG A 1 92 ? -7.091 7.936 -0.964 1.00 96.88 92 ARG A O 1
ATOM 741 N N . VAL A 1 93 ? -8.150 6.116 -0.189 1.00 96.88 93 VAL A N 1
ATOM 742 C CA . VAL A 1 93 ? -7.317 5.151 -0.931 1.00 96.88 93 VAL A CA 1
ATOM 743 C C . VAL A 1 93 ? -7.457 5.356 -2.444 1.00 96.88 93 VAL A C 1
ATOM 745 O O . VAL A 1 93 ? -6.457 5.365 -3.155 1.00 96.88 93 VAL A O 1
ATOM 748 N N . ALA A 1 94 ? -8.673 5.594 -2.946 1.00 95.88 94 ALA A N 1
ATOM 749 C CA . ALA A 1 94 ? -8.890 5.883 -4.365 1.00 95.88 94 ALA A CA 1
ATOM 750 C C . ALA A 1 94 ? -8.242 7.208 -4.809 1.00 95.88 94 ALA A C 1
ATOM 752 O O . ALA A 1 94 ? -7.747 7.309 -5.931 1.00 95.88 94 ALA A O 1
ATOM 753 N N . ALA A 1 95 ? -8.238 8.229 -3.946 1.00 95.56 95 ALA A N 1
ATOM 754 C CA . ALA A 1 95 ? -7.545 9.487 -4.208 1.00 95.56 95 ALA A CA 1
ATOM 755 C C . ALA A 1 95 ? -6.019 9.304 -4.242 1.00 95.56 95 ALA A C 1
ATOM 757 O O . ALA A 1 95 ? -5.385 9.799 -5.170 1.00 95.56 95 ALA A O 1
ATOM 758 N N . ALA A 1 96 ? -5.455 8.537 -3.303 1.00 95.19 96 ALA A N 1
ATOM 759 C CA . ALA A 1 96 ? -4.038 8.176 -3.304 1.00 95.19 96 ALA A CA 1
ATOM 760 C C . ALA A 1 96 ? -3.658 7.386 -4.567 1.00 95.19 96 ALA A C 1
ATOM 762 O O . ALA A 1 96 ? -2.627 7.659 -5.175 1.00 95.19 96 ALA A O 1
ATOM 763 N N . GLY A 1 97 ? -4.522 6.465 -5.009 1.00 92.75 97 GLY A N 1
ATOM 764 C CA . GLY A 1 97 ? -4.339 5.727 -6.259 1.00 92.75 97 GLY A CA 1
ATOM 765 C C . GLY A 1 97 ? -4.208 6.661 -7.461 1.00 92.75 97 GLY A C 1
ATOM 766 O O . GLY A 1 97 ? -3.228 6.575 -8.179 1.00 92.75 97 GLY A O 1
ATOM 767 N N . ARG A 1 98 ? -5.120 7.630 -7.620 1.00 91.12 98 ARG A N 1
ATOM 768 C CA . ARG A 1 98 ? -5.044 8.628 -8.709 1.00 91.12 98 ARG A CA 1
ATOM 769 C C . ARG A 1 98 ? -3.831 9.558 -8.635 1.00 91.12 98 ARG A C 1
ATOM 771 O O . ARG A 1 98 ? -3.489 10.182 -9.631 1.00 91.12 98 ARG A O 1
ATOM 778 N N . LYS A 1 99 ? -3.261 9.737 -7.444 1.00 91.81 99 LYS A N 1
ATOM 779 C CA . LYS A 1 99 ? -2.146 10.657 -7.195 1.00 91.81 99 LYS A CA 1
ATOM 780 C C . LYS A 1 99 ? -0.791 10.016 -7.495 1.00 91.81 99 LYS A C 1
ATOM 782 O O . LYS A 1 99 ? 0.119 10.725 -7.912 1.00 91.81 99 LYS A O 1
ATOM 787 N N . TYR A 1 100 ? -0.650 8.716 -7.238 1.00 90.06 100 TYR A N 1
ATOM 788 C CA . TYR A 1 100 ? 0.643 8.028 -7.269 1.00 90.06 100 TYR A CA 1
ATOM 789 C C . TYR A 1 100 ? 0.751 6.900 -8.298 1.00 90.06 100 TYR A C 1
ATOM 791 O O . TYR A 1 100 ? 1.874 6.527 -8.623 1.00 90.06 100 TYR A O 1
ATOM 799 N N . LEU A 1 101 ? -0.362 6.323 -8.760 1.00 85.88 101 LEU A N 1
ATOM 800 C CA . LEU A 1 101 ? -0.387 5.158 -9.655 1.00 85.88 101 LEU A CA 1
ATOM 801 C C . LEU A 1 101 ? -0.969 5.525 -11.025 1.00 85.88 101 LEU A C 1
ATOM 803 O O . LEU A 1 101 ? -0.644 4.791 -11.983 1.00 85.88 101 LEU A O 1
#

Sequence (101 aa):
YLKVVDKFFNNYVSCFVTAGNVKFLLLHQPSLPPGPPTSRSSTAIGANPTSPATEEAVRNFFTEVYENWIKAIMNPFYQVNMEVRSPVFRQRVAAAGRKYL

Organism: Verticillium dahliae (strain VdLs.17 / ATCC MYA-4575 / FGSC 10137) (NCBI:txid498257)

Foldseek 3Di:
DAQFPDDDPQWTWGWDADPVRDIDIDTAGADDDPDDDDPPPQLHNHDDCPDPLNSVLVVQLVVQLVVLVCVQCPPPPHDPPDDRPDPVSVVSSVVSVSVRD

InterPro domains:
  IPR006722 Trafficking protein particle complex subunit 2 [PF04628] (1-99)
  IPR006722 Trafficking protein particle complex subunit 2 [PTHR12403] (1-101)
  IPR011012 Longin-like domain superfamily [SSF64356] (1-101)

pLDDT: mean 86.2, std 14.95, range [44.0, 97.75]